Protein AF-A0A0F9QRC7-F1 (afdb_monomer_lite)

Foldseek 3Di:
DPAQEFKKKFKAFAPPGPDQPLVPFDCVLQVVDDPQRQQVVFWPGKAKQPLCCCPVDDPSVCVGMIMIMIGGHPSSLVRSCVRCVPTMDIDDPVVVQVCQQVTRLVPPDQKDFPVVVVVVVVVQCVCVVVVHDDDDDPVLNVLLVDQPHPHPGIHGDQSNGPVSVCVVVVHDYD

Organism: NCBI:txid412755

pLDDT: mean 79.36, std 15.14, range [40.0, 95.0]

Secondary structure (DSSP, 8-state):
-----EEEEEEEESSS-----GGGS-HHHHTT--HHHHHHHHSS--EE-SGGGT-TT---S-TTEEEEEEEE-HHHHHHHHHH-TTTEEEEPHHHHHHHIIIIISTTS-SEEE-HHHHHHHHHHHHHHHTT-SPPP-HHHHHHHH-TTSSSSSEEE-TTSSHHHHHHHTT----

Sequence (174 aa):
LLPMKLKVRWCATSIKWDWPNLGTLPKKVTHGLKLSQFSDRFGLGMMYDPCGMGRVDDECEEHDVCYVGICVPEDYARAAAKKHPGLVTILSAKKWEEWYDTRLARDLLDEDVDLVVLQGIEVRETLYQRGHGEKPDPQRVKDALDPDHPSPGVRKNPRKTWARFSVDAGVELT

Structure (mmCIF, N/CA/C/O backbone):
data_AF-A0A0F9QRC7-F1
#
_entry.id   AF-A0A0F9QRC7-F1
#
loop_
_atom_site.group_PDB
_atom_site.id
_atom_site.type_symbol
_atom_site.label_atom_id
_atom_site.label_alt_id
_atom_site.label_comp_id
_atom_site.label_asym_id
_atom_site.label_entity_id
_atom_site.label_seq_id
_atom_site.pdbx_PDB_ins_code
_atom_site.Cartn_x
_atom_site.Cartn_y
_atom_site.Cartn_z
_atom_site.occupancy
_atom_site.B_iso_or_equiv
_atom_site.auth_seq_id
_atom_site.auth_comp_id
_atom_site.auth_asym_id
_atom_site.auth_atom_id
_atom_site.pdbx_PDB_model_num
ATOM 1 N N . LEU A 1 1 ? -12.138 -13.093 -3.593 1.00 44.53 1 LEU A N 1
ATOM 2 C CA . LEU A 1 1 ? -11.664 -12.363 -2.396 1.00 44.53 1 LEU A CA 1
ATOM 3 C C . LEU A 1 1 ? -12.898 -11.861 -1.658 1.00 44.53 1 LEU A C 1
ATOM 5 O O . LEU A 1 1 ? -13.830 -11.427 -2.322 1.00 44.53 1 LEU A O 1
ATOM 9 N N . LEU A 1 2 ? -12.988 -12.045 -0.338 1.00 40.00 2 LEU A N 1
ATOM 10 C CA . LEU A 1 2 ? -14.119 -11.503 0.427 1.00 40.00 2 LEU A CA 1
ATOM 11 C C . LEU A 1 2 ? -13.996 -9.969 0.445 1.00 40.00 2 LEU A C 1
ATOM 13 O O . LEU A 1 2 ? -12.882 -9.488 0.649 1.00 40.00 2 LEU A O 1
ATOM 17 N N . PRO A 1 3 ? -15.086 -9.207 0.259 1.00 48.97 3 PRO A N 1
ATOM 18 C CA . PRO A 1 3 ? -15.028 -7.751 0.337 1.00 48.97 3 PRO A CA 1
ATOM 19 C C . PRO A 1 3 ? -14.576 -7.335 1.743 1.00 48.97 3 PRO A C 1
ATOM 21 O O . PRO A 1 3 ? -15.184 -7.737 2.742 1.00 48.97 3 PRO A O 1
ATOM 24 N N . MET A 1 4 ? -13.486 -6.571 1.832 1.00 55.25 4 MET A N 1
ATOM 25 C CA . MET A 1 4 ? -12.957 -6.056 3.095 1.00 55.25 4 MET A CA 1
ATOM 26 C C . MET A 1 4 ? -13.732 -4.802 3.489 1.00 55.25 4 MET A C 1
ATOM 28 O O . MET A 1 4 ? -13.663 -3.780 2.823 1.00 55.25 4 MET A O 1
ATOM 32 N N . LYS A 1 5 ? -14.504 -4.886 4.575 1.00 55.50 5 LYS A N 1
ATOM 33 C CA . LYS A 1 5 ? -15.544 -3.885 4.855 1.00 55.50 5 LYS A CA 1
ATOM 34 C C . LYS A 1 5 ? -15.137 -2.748 5.787 1.00 55.50 5 LYS A C 1
ATOM 36 O O . LYS A 1 5 ? -15.812 -1.731 5.764 1.00 55.50 5 LYS A O 1
ATOM 41 N N . LEU A 1 6 ? -14.103 -2.878 6.627 1.00 56.66 6 LEU A N 1
ATOM 42 C CA . LEU A 1 6 ? -13.808 -1.835 7.619 1.00 56.66 6 LEU A CA 1
ATOM 43 C C . LEU A 1 6 ? -12.318 -1.637 7.918 1.00 56.66 6 LEU A C 1
ATOM 45 O O . LEU A 1 6 ? -11.498 -2.548 7.825 1.00 56.66 6 LEU A O 1
ATOM 49 N N . LYS A 1 7 ? -11.978 -0.411 8.323 1.00 65.44 7 LYS A N 1
ATOM 50 C CA . LYS A 1 7 ? -10.603 0.055 8.514 1.00 65.44 7 LYS A CA 1
ATOM 51 C C . LYS A 1 7 ? -10.361 0.419 9.968 1.00 65.44 7 LYS A C 1
ATOM 53 O O . LYS A 1 7 ? -11.111 1.205 10.552 1.00 65.44 7 LYS A O 1
ATOM 58 N N . VAL A 1 8 ? -9.316 -0.138 10.564 1.00 58.03 8 VAL A N 1
ATOM 59 C CA . VAL A 1 8 ? -9.016 0.058 11.980 1.00 58.03 8 VAL A CA 1
ATOM 60 C C . VAL A 1 8 ? -7.605 0.595 12.137 1.00 58.03 8 VAL A C 1
ATOM 62 O O . VAL A 1 8 ? -6.657 0.028 11.603 1.00 58.03 8 VAL A O 1
ATOM 65 N N . ARG A 1 9 ? -7.475 1.684 12.896 1.00 64.38 9 ARG A N 1
ATOM 66 C CA . ARG A 1 9 ? -6.194 2.245 13.327 1.00 64.38 9 ARG A CA 1
ATOM 67 C C . ARG A 1 9 ? -6.037 2.043 14.826 1.00 64.38 9 ARG A C 1
ATOM 69 O O . ARG A 1 9 ? -6.952 2.359 15.590 1.00 64.38 9 ARG A O 1
ATOM 76 N N . TRP A 1 10 ? -4.876 1.569 15.250 1.00 70.50 10 TRP A N 1
ATOM 77 C CA . TRP A 1 10 ? -4.479 1.505 16.651 1.00 70.50 10 TRP A CA 1
ATOM 78 C C . TRP A 1 10 ? -3.369 2.506 16.934 1.00 70.50 10 TRP A C 1
ATOM 80 O O . TRP A 1 10 ? -2.546 2.796 16.065 1.00 70.50 10 TRP A O 1
ATOM 90 N N . CYS A 1 11 ? -3.386 3.045 18.146 1.00 52.12 11 CYS A N 1
ATOM 91 C CA . CYS A 1 11 ? -2.365 3.937 18.674 1.00 52.12 11 CYS A CA 1
ATOM 92 C C . CYS A 1 11 ? -1.662 3.207 19.822 1.00 52.12 11 CYS A C 1
ATOM 94 O O . CYS A 1 11 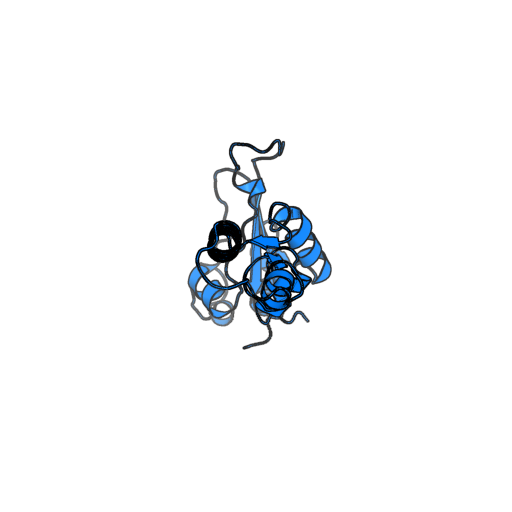? -2.336 2.805 20.769 1.00 52.12 11 CYS A O 1
ATOM 96 N N . ALA A 1 12 ? -0.347 3.013 19.726 1.00 53.88 12 ALA A N 1
ATOM 97 C CA . ALA A 1 12 ? 0.482 2.527 20.821 1.00 53.88 12 ALA A CA 1
ATOM 98 C C . ALA A 1 12 ? 1.402 3.666 21.266 1.00 53.88 12 ALA A C 1
ATOM 100 O O . ALA A 1 12 ? 2.226 4.147 20.490 1.00 53.88 12 ALA A O 1
ATOM 101 N N . THR A 1 13 ? 1.234 4.115 22.507 1.00 41.91 13 THR A N 1
ATOM 102 C CA . THR A 1 13 ? 2.072 5.147 23.119 1.00 41.91 13 THR A CA 1
ATOM 103 C C . THR A 1 13 ? 3.228 4.491 23.881 1.00 41.91 13 THR A C 1
ATOM 105 O O . THR A 1 13 ? 3.005 3.749 24.836 1.00 41.91 13 THR A O 1
ATOM 108 N N . SER A 1 14 ? 4.451 4.846 23.498 1.00 43.78 14 SER A N 1
ATOM 109 C CA . SER A 1 14 ? 5.767 4.531 24.062 1.00 43.78 14 SER A CA 1
ATOM 110 C C . SER A 1 14 ? 6.381 3.165 23.721 1.00 43.78 14 SER A C 1
ATOM 112 O O . SER A 1 14 ? 5.708 2.211 23.340 1.00 43.78 14 SER A O 1
ATOM 114 N N . ILE A 1 15 ? 7.700 3.085 23.944 1.00 43.00 15 ILE A N 1
ATOM 115 C CA . ILE A 1 15 ? 8.607 1.918 23.862 1.00 43.00 15 ILE A CA 1
ATOM 116 C C . ILE A 1 15 ? 8.035 0.650 24.543 1.00 43.00 15 ILE A C 1
ATOM 118 O O . ILE A 1 15 ? 8.448 -0.475 24.243 1.00 43.00 15 ILE A O 1
ATOM 122 N N . LYS A 1 16 ? 7.048 0.802 25.436 1.00 47.41 16 LYS A N 1
ATOM 123 C CA . LYS A 1 16 ? 6.184 -0.285 25.902 1.00 47.41 16 LYS A CA 1
ATOM 124 C C . LYS A 1 16 ? 4.967 -0.389 24.993 1.00 47.41 16 LYS A C 1
ATOM 126 O O . LYS A 1 16 ? 3.977 0.309 25.163 1.00 47.41 16 LYS A O 1
ATOM 131 N N . TRP A 1 17 ? 5.063 -1.296 24.035 1.00 55.97 17 TRP A N 1
ATOM 132 C CA . TRP A 1 17 ? 4.009 -1.627 23.094 1.00 55.97 17 TRP A CA 1
ATOM 133 C C . TRP A 1 17 ? 2.724 -2.120 23.789 1.00 55.97 17 TRP A C 1
ATOM 135 O O . TRP A 1 17 ? 2.510 -3.327 23.929 1.00 55.97 17 TRP A O 1
ATOM 145 N N . ASP A 1 18 ? 1.853 -1.202 24.208 1.00 58.00 18 ASP A N 1
ATOM 146 C CA . ASP A 1 18 ? 0.523 -1.517 24.741 1.00 58.00 18 ASP A CA 1
ATOM 147 C C . ASP A 1 18 ? -0.414 -1.930 23.596 1.00 58.00 18 ASP A C 1
ATOM 149 O O . ASP A 1 18 ? -1.320 -1.216 23.163 1.00 58.00 18 ASP A O 1
ATOM 153 N N . TRP A 1 19 ? -0.165 -3.125 23.061 1.00 69.06 19 TRP A N 1
ATOM 154 C CA . TRP A 1 19 ? -1.021 -3.745 22.063 1.00 69.06 19 TRP A CA 1
ATOM 155 C C . TRP A 1 19 ? -2.365 -4.117 22.695 1.00 69.06 19 TRP A C 1
ATOM 157 O O . TRP A 1 19 ? -2.386 -4.758 23.754 1.00 69.06 19 TRP A O 1
ATOM 167 N N . PRO A 1 20 ? -3.508 -3.812 22.047 1.00 74.69 20 PRO A N 1
ATOM 168 C CA . PRO A 1 20 ? -4.788 -4.295 22.538 1.00 74.69 20 PRO A CA 1
ATOM 169 C C . PRO A 1 20 ? -4.737 -5.825 22.621 1.00 74.69 20 PRO A C 1
ATOM 171 O O . PRO A 1 20 ? -4.424 -6.504 21.643 1.00 74.69 20 PRO A O 1
ATOM 174 N N . ASN A 1 21 ? -5.045 -6.405 23.785 1.00 78.69 21 ASN A N 1
ATOM 175 C CA . ASN A 1 21 ? -5.111 -7.861 23.911 1.00 78.69 21 ASN A CA 1
ATOM 176 C C . ASN A 1 21 ? -6.377 -8.383 23.212 1.00 78.69 21 ASN A C 1
ATOM 178 O O . ASN A 1 21 ? -7.456 -8.485 23.810 1.00 78.69 21 ASN A O 1
ATOM 182 N N . LEU A 1 22 ? -6.252 -8.711 21.927 1.00 77.12 22 LEU A N 1
ATOM 183 C CA . LEU A 1 22 ? -7.363 -9.166 21.082 1.00 77.12 22 LEU A CA 1
ATOM 184 C C . LEU A 1 22 ? -7.766 -10.620 21.353 1.00 77.12 22 LEU A C 1
ATOM 186 O O . LEU A 1 22 ? -8.850 -11.030 20.946 1.00 77.12 22 LEU A O 1
ATOM 190 N N . GLY A 1 23 ? -6.971 -11.376 22.121 1.00 79.06 23 GLY A N 1
ATOM 191 C CA . GLY A 1 23 ? -7.368 -12.695 22.628 1.00 79.06 23 GLY A CA 1
ATOM 192 C C . GLY A 1 23 ? -8.581 -12.640 23.564 1.00 79.06 23 GLY A C 1
ATOM 193 O O . GLY A 1 23 ? -9.219 -13.659 23.813 1.00 79.06 23 GLY A O 1
ATOM 194 N N . THR A 1 24 ? -8.929 -11.445 24.051 1.00 84.06 24 THR A N 1
ATOM 195 C CA . THR A 1 24 ? -10.117 -11.201 24.880 1.00 84.06 24 THR A CA 1
ATOM 196 C C . THR A 1 24 ? -11.392 -10.927 24.075 1.00 84.06 24 THR A C 1
ATOM 198 O O . THR A 1 24 ? -12.464 -10.783 24.667 1.00 84.06 24 THR A O 1
ATOM 201 N N . LEU A 1 25 ? -11.305 -10.838 22.743 1.00 88.12 25 LEU A N 1
ATOM 202 C CA . LEU A 1 25 ? -12.474 -10.684 21.880 1.00 88.12 25 LEU A CA 1
ATOM 203 C C . LEU A 1 25 ? -13.233 -12.015 21.721 1.00 88.12 25 LEU A C 1
ATOM 205 O O . LEU A 1 25 ? -12.637 -13.090 21.820 1.00 88.12 25 LEU A O 1
ATOM 209 N N . PRO A 1 26 ? -14.553 -11.983 21.445 1.00 90.62 26 PRO A N 1
ATOM 210 C CA . PRO A 1 26 ? -15.335 -13.200 21.248 1.00 90.62 26 PRO A CA 1
ATOM 211 C C . PRO A 1 26 ? -14.779 -14.073 20.115 1.00 90.62 26 PRO A C 1
ATOM 213 O O . PRO A 1 26 ? -14.568 -13.588 19.003 1.00 90.62 26 PRO A O 1
ATOM 216 N N . LYS A 1 27 ? -14.648 -15.388 20.351 1.00 89.44 27 LYS A N 1
ATOM 217 C CA . LYS A 1 27 ? -14.138 -16.354 19.352 1.00 89.44 27 LYS A CA 1
ATOM 218 C C . LYS A 1 27 ? -14.900 -16.335 18.026 1.00 89.44 27 LYS A C 1
ATOM 220 O O . LYS A 1 27 ? -14.300 -16.563 16.983 1.00 89.44 27 LYS A O 1
ATOM 225 N N . LYS A 1 28 ? -16.207 -16.044 18.059 1.00 89.62 28 LYS A N 1
ATOM 226 C CA . LYS A 1 28 ? -17.037 -15.874 16.854 1.00 89.62 28 LYS A CA 1
ATOM 227 C C . LYS A 1 28 ? -16.487 -14.779 15.935 1.00 89.62 28 LYS A C 1
ATOM 229 O O . LYS A 1 28 ? -16.542 -14.927 14.726 1.00 89.62 28 LYS A O 1
ATOM 234 N N . VAL A 1 29 ? -15.981 -13.698 16.519 1.00 87.88 29 VAL A N 1
ATOM 235 C CA . VAL A 1 29 ? -15.508 -12.517 15.794 1.00 87.88 29 VAL A CA 1
ATOM 236 C C . VAL A 1 29 ? -14.051 -12.684 15.367 1.00 87.88 29 VAL A C 1
ATOM 238 O O . VAL A 1 29 ? -13.686 -12.295 14.266 1.00 87.88 29 VAL A O 1
ATOM 241 N N . THR A 1 30 ? -13.218 -13.310 16.202 1.00 85.81 30 THR A N 1
ATOM 242 C CA . THR A 1 30 ? -11.812 -13.603 15.866 1.00 85.81 30 THR A CA 1
ATOM 243 C C . THR A 1 30 ? -11.644 -14.854 15.005 1.00 85.81 30 THR A C 1
ATOM 245 O O . THR A 1 30 ? -10.529 -15.183 14.612 1.00 85.81 30 THR A O 1
ATOM 248 N N . HIS A 1 31 ? -12.723 -15.602 14.755 1.00 83.88 31 HIS A N 1
ATOM 249 C CA . HIS A 1 31 ? -12.689 -16.937 14.147 1.00 83.88 31 HIS A CA 1
ATOM 250 C C . HIS A 1 31 ? -11.756 -17.919 14.887 1.00 83.88 31 HIS A C 1
ATOM 252 O O . HIS A 1 31 ? -11.263 -18.880 14.302 1.00 83.88 31 HIS A O 1
ATOM 258 N N . GLY A 1 32 ? -11.486 -17.670 16.175 1.00 84.25 32 GLY A N 1
ATOM 259 C CA . GLY A 1 32 ? -10.517 -18.429 16.970 1.00 84.25 32 GLY A CA 1
ATOM 260 C C . GLY A 1 32 ? -9.049 -18.218 16.573 1.00 84.25 32 GLY A C 1
ATOM 261 O O . GLY A 1 32 ? -8.192 -18.944 17.071 1.00 84.25 32 GLY A O 1
ATOM 262 N N . LEU A 1 33 ? -8.752 -17.252 15.701 1.00 83.75 33 LEU A N 1
ATOM 263 C CA . LEU A 1 33 ? -7.409 -16.971 15.200 1.00 83.75 33 LEU A CA 1
ATOM 264 C C . LEU A 1 33 ? -6.661 -15.989 16.108 1.00 83.75 33 LEU A C 1
ATOM 266 O O . LEU A 1 33 ? -7.262 -15.118 16.744 1.00 83.75 33 LEU A O 1
ATOM 270 N N . LYS A 1 34 ? -5.328 -16.103 16.133 1.00 81.50 34 LYS A N 1
ATOM 271 C CA . LYS A 1 34 ? -4.449 -15.042 16.654 1.00 81.50 34 LYS A CA 1
ATOM 272 C C . LYS A 1 34 ? -4.482 -13.837 15.713 1.00 81.50 34 LYS A C 1
ATOM 274 O O . LYS A 1 34 ? -4.798 -13.993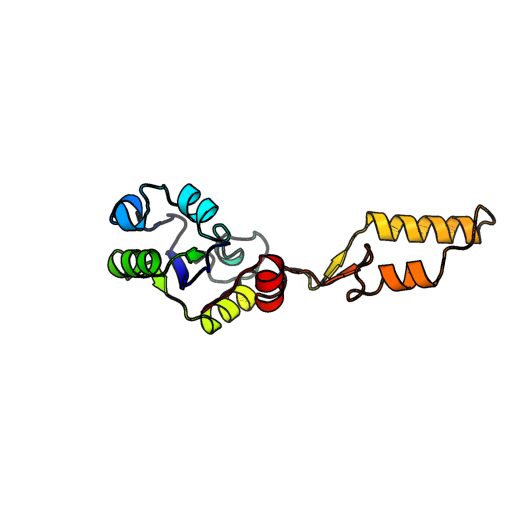 14.539 1.00 81.50 34 LYS A O 1
ATOM 279 N N . LEU A 1 35 ? -4.092 -12.655 16.194 1.00 76.19 35 LEU A N 1
ATOM 280 C CA . LEU A 1 35 ? -4.088 -11.440 15.374 1.00 76.19 35 LEU A CA 1
ATOM 281 C C . LEU A 1 35 ? -3.285 -11.595 14.074 1.00 76.19 35 LEU A C 1
ATOM 283 O O . LEU A 1 35 ? -3.806 -11.246 13.025 1.00 76.19 35 LEU A O 1
ATOM 287 N N . SER A 1 36 ? -2.064 -12.135 14.125 1.00 75.81 36 SER A N 1
ATOM 288 C CA . SER A 1 36 ? -1.256 -12.342 12.914 1.00 75.81 36 SER A CA 1
ATOM 289 C C . SER A 1 36 ? -1.996 -13.211 11.897 1.00 75.81 36 SER A C 1
ATOM 291 O O . SER A 1 36 ? -2.243 -12.784 10.781 1.00 75.81 36 SER A O 1
ATOM 293 N N . GLN A 1 37 ? -2.500 -14.364 12.337 1.00 81.81 37 GLN A N 1
ATOM 294 C CA . GLN A 1 37 ? -3.282 -15.284 11.505 1.00 81.81 37 GLN A CA 1
ATOM 295 C C . GLN A 1 37 ? -4.579 -14.659 10.975 1.00 81.81 37 GLN A C 1
ATOM 297 O O . GLN A 1 37 ? -5.014 -14.960 9.868 1.00 81.81 37 GLN A O 1
ATOM 302 N N . PHE A 1 38 ? -5.232 -13.821 11.780 1.00 80.81 38 PHE A N 1
ATOM 303 C CA . PHE A 1 38 ? -6.435 -13.106 11.379 1.00 80.81 38 PHE A CA 1
ATOM 304 C C . PHE A 1 38 ? -6.110 -12.054 10.316 1.00 80.81 38 PHE A C 1
ATOM 306 O O . PHE A 1 38 ? -6.813 -11.965 9.316 1.00 80.81 38 PHE A O 1
ATOM 313 N N . SER A 1 39 ? -5.031 -11.297 10.521 1.00 76.44 39 SER A N 1
ATOM 314 C CA . SER A 1 39 ? -4.523 -10.290 9.594 1.00 76.44 39 SER A CA 1
ATOM 315 C C . SER A 1 39 ? -4.107 -10.909 8.265 1.00 76.44 39 SER A C 1
ATOM 317 O O . SER A 1 39 ? -4.471 -10.375 7.225 1.00 76.44 39 SER A O 1
ATOM 319 N N . ASP A 1 40 ? -3.412 -12.044 8.294 1.00 77.00 40 ASP A N 1
ATOM 320 C CA . ASP A 1 40 ? -2.996 -12.772 7.093 1.00 77.00 40 ASP A CA 1
ATOM 321 C C . ASP A 1 40 ? -4.202 -13.325 6.325 1.00 77.00 40 ASP A C 1
ATOM 323 O O . ASP A 1 40 ? -4.206 -13.382 5.098 1.00 77.00 40 ASP A O 1
ATOM 327 N N . ARG A 1 41 ? -5.248 -13.750 7.045 1.00 77.81 41 ARG A N 1
ATOM 328 C CA . ARG A 1 41 ? -6.436 -14.357 6.435 1.00 77.81 41 ARG A CA 1
ATOM 329 C C . ARG A 1 41 ? -7.433 -13.338 5.890 1.00 77.81 41 ARG A C 1
ATOM 331 O O . ARG A 1 41 ? -8.083 -13.613 4.883 1.00 77.81 41 ARG A O 1
ATOM 338 N N . PHE A 1 42 ? -7.654 -12.246 6.613 1.00 72.44 42 PHE A N 1
ATOM 339 C CA . PHE A 1 42 ? -8.784 -11.341 6.385 1.00 72.44 42 PHE A CA 1
ATOM 340 C C . PHE A 1 42 ? -8.383 -9.890 6.125 1.00 72.44 42 PHE A C 1
ATOM 342 O O . PHE A 1 42 ? -9.265 -9.088 5.825 1.00 72.44 42 PHE A O 1
ATOM 349 N N . GLY A 1 43 ? -7.107 -9.546 6.288 1.00 65.50 43 GLY A N 1
ATOM 350 C CA . GLY A 1 43 ? -6.601 -8.194 6.104 1.00 65.50 43 GLY A CA 1
ATOM 351 C C . GLY A 1 43 ? -5.508 -8.107 5.048 1.00 65.50 43 GLY A C 1
ATOM 352 O O . GLY A 1 43 ? -5.169 -9.075 4.377 1.00 65.50 43 GLY A O 1
ATOM 353 N N . LEU A 1 44 ? -4.938 -6.911 4.932 1.00 68.31 44 LEU A N 1
ATOM 354 C CA . LEU A 1 44 ? -3.806 -6.594 4.052 1.00 68.31 44 LEU A CA 1
ATOM 355 C C . LEU A 1 44 ? -2.454 -6.766 4.759 1.00 68.31 44 LEU A C 1
ATOM 357 O O . LEU A 1 44 ? -1.471 -6.125 4.393 1.00 68.31 44 LEU A O 1
ATOM 361 N N . GLY A 1 45 ? -2.418 -7.572 5.822 1.00 72.19 45 GLY A N 1
ATOM 362 C CA . GLY A 1 45 ? -1.332 -7.515 6.796 1.00 72.19 45 GLY A CA 1
ATOM 363 C C . GLY A 1 45 ? -1.441 -6.299 7.728 1.00 72.19 45 GLY A C 1
ATOM 364 O O . GLY A 1 45 ? -2.306 -5.430 7.578 1.00 72.19 45 GLY A O 1
ATOM 365 N N . MET A 1 46 ? -0.557 -6.254 8.723 1.00 78.25 46 MET A N 1
ATOM 366 C CA . MET A 1 46 ? -0.409 -5.102 9.612 1.00 78.25 46 MET A CA 1
ATOM 367 C C . MET A 1 46 ? 0.483 -4.054 8.942 1.00 78.25 46 MET A C 1
ATOM 369 O O . MET A 1 46 ? 1.590 -4.367 8.506 1.00 78.25 46 MET A O 1
ATOM 373 N N . MET A 1 47 ? 0.007 -2.811 8.870 1.00 80.44 47 MET A N 1
ATOM 374 C CA . MET A 1 47 ? 0.762 -1.675 8.340 1.00 80.44 47 MET A CA 1
ATOM 375 C C . MET A 1 47 ? 1.235 -0.801 9.495 1.00 80.44 47 MET A C 1
ATOM 377 O O . MET A 1 47 ? 0.425 -0.414 10.335 1.00 80.44 47 MET A O 1
ATOM 381 N N . TYR A 1 48 ? 2.523 -0.479 9.531 1.00 78.94 48 TYR A N 1
ATOM 382 C CA . TYR A 1 48 ? 3.144 0.260 10.629 1.00 78.94 48 TYR A CA 1
ATOM 383 C C . TYR A 1 48 ? 3.569 1.638 10.155 1.00 78.94 48 TYR A C 1
ATOM 385 O O . TYR A 1 48 ? 4.200 1.744 9.110 1.00 78.94 48 TYR A O 1
ATOM 393 N N . ASP A 1 49 ? 3.269 2.667 10.937 1.00 76.31 49 ASP A N 1
ATOM 394 C CA . ASP A 1 49 ? 3.789 4.012 10.716 1.00 76.31 49 ASP A CA 1
ATOM 395 C C . ASP A 1 49 ? 5.314 4.029 10.943 1.00 76.31 49 ASP A C 1
ATOM 397 O O . ASP A 1 49 ? 5.755 3.859 12.086 1.00 76.31 49 ASP A O 1
ATOM 401 N N . PRO A 1 50 ? 6.130 4.214 9.886 1.00 66.62 50 PRO A N 1
ATOM 402 C CA . PRO A 1 50 ? 7.582 4.218 10.012 1.00 66.62 50 PRO A CA 1
ATOM 403 C C . PRO A 1 50 ? 8.090 5.412 10.833 1.00 66.62 50 PRO A C 1
ATOM 405 O O . PRO A 1 50 ? 9.136 5.291 11.466 1.00 66.62 50 PRO A O 1
ATOM 408 N N . CYS A 1 51 ? 7.338 6.520 10.897 1.00 60.56 51 CYS A N 1
ATOM 409 C CA . CYS A 1 51 ? 7.701 7.693 11.699 1.00 60.56 51 CYS A CA 1
ATOM 410 C C . CYS A 1 51 ? 7.666 7.368 13.199 1.00 60.56 51 CYS A C 1
ATOM 412 O O . CYS A 1 51 ? 8.530 7.793 13.962 1.00 60.56 51 CYS A O 1
ATOM 414 N N . GLY A 1 52 ? 6.683 6.564 13.612 1.00 58.25 52 GLY A N 1
ATOM 415 C CA . GLY A 1 52 ? 6.499 6.142 15.000 1.00 58.25 52 GLY A CA 1
ATOM 416 C C . GLY A 1 52 ? 7.412 4.997 15.448 1.00 58.25 52 GLY A C 1
ATOM 417 O O . GLY A 1 52 ? 7.364 4.614 16.611 1.00 58.25 52 GLY A O 1
ATOM 418 N N . MET A 1 53 ? 8.216 4.420 14.545 1.00 55.12 53 MET A N 1
ATOM 419 C CA . MET A 1 53 ? 9.187 3.360 14.867 1.00 55.12 53 MET A CA 1
ATOM 420 C C . MET A 1 53 ? 10.637 3.857 14.916 1.00 55.12 53 MET A C 1
ATOM 422 O O . MET A 1 53 ? 11.549 3.037 14.966 1.00 55.12 53 MET A O 1
ATOM 426 N N . GLY A 1 54 ? 10.850 5.178 14.932 1.00 51.38 54 GLY A N 1
ATOM 427 C CA . GLY A 1 54 ? 12.180 5.762 15.085 1.00 51.38 54 GLY A CA 1
ATOM 428 C C . GLY A 1 54 ? 13.110 5.379 13.939 1.00 51.38 54 GLY A C 1
ATOM 429 O O . GLY A 1 54 ? 14.105 4.683 14.147 1.00 51.38 54 GLY A O 1
ATOM 430 N N . ARG A 1 55 ? 12.815 5.843 12.717 1.00 45.53 55 ARG A N 1
ATOM 431 C CA . ARG A 1 55 ? 13.897 5.986 11.737 1.00 45.53 55 ARG A CA 1
ATOM 432 C C . ARG A 1 55 ? 14.951 6.891 12.369 1.00 45.53 55 ARG A C 1
ATOM 434 O O . ARG A 1 55 ? 14.620 7.970 12.848 1.00 45.53 55 ARG A O 1
ATOM 441 N N . VAL A 1 56 ? 16.185 6.397 12.411 1.00 46.34 56 VAL A N 1
ATOM 442 C CA . VAL A 1 56 ? 17.329 6.991 13.128 1.00 46.34 56 VAL A CA 1
ATOM 443 C C . VAL A 1 56 ? 17.662 8.408 12.629 1.00 46.34 56 VAL A C 1
ATOM 445 O O . VAL A 1 56 ? 18.357 9.145 13.322 1.00 46.34 56 VAL A O 1
ATOM 448 N N . ASP A 1 57 ? 17.100 8.812 11.486 1.00 45.91 57 ASP A N 1
ATOM 449 C CA . ASP A 1 57 ? 17.555 9.973 10.726 1.00 45.91 57 ASP A CA 1
ATOM 450 C C . ASP A 1 57 ? 16.475 11.056 10.508 1.00 45.91 57 ASP A C 1
ATOM 452 O O . ASP A 1 57 ? 16.769 12.065 9.873 1.00 45.91 57 ASP A O 1
ATOM 456 N N . ASP A 1 58 ? 15.247 10.895 11.020 1.00 44.19 58 ASP A N 1
ATOM 457 C CA . ASP A 1 58 ? 14.155 11.841 10.736 1.00 44.19 58 ASP A CA 1
ATOM 458 C C . ASP A 1 58 ? 13.849 12.759 11.930 1.00 44.19 58 ASP A C 1
ATOM 460 O O . ASP A 1 58 ? 13.576 12.287 13.032 1.00 44.19 58 ASP A O 1
ATOM 464 N N . GLU A 1 59 ? 13.808 14.072 11.670 1.00 45.16 59 GLU A N 1
ATOM 465 C CA . GLU A 1 59 ? 13.390 15.186 12.548 1.00 45.16 59 GLU A CA 1
ATOM 466 C C . GLU A 1 59 ? 11.901 15.112 12.979 1.00 45.16 59 GLU A C 1
ATOM 468 O O . GLU A 1 59 ? 11.178 16.107 13.021 1.00 45.16 59 GLU A O 1
ATOM 473 N N . CYS A 1 60 ? 11.381 13.918 13.264 1.00 44.81 60 CYS A N 1
ATOM 474 C CA . CYS A 1 60 ? 10.033 13.732 13.774 1.00 44.81 60 CYS A CA 1
ATOM 475 C C . CYS A 1 60 ? 10.060 13.942 15.296 1.00 44.81 60 CYS A C 1
ATOM 477 O O . CYS A 1 60 ? 10.350 13.017 16.046 1.00 44.81 60 CYS A O 1
ATOM 479 N N . GLU A 1 61 ? 9.725 15.150 15.755 1.00 45.03 61 GLU A N 1
ATOM 480 C CA . GLU A 1 61 ? 9.762 15.575 17.171 1.00 45.03 61 GLU A CA 1
ATOM 481 C C . GLU A 1 61 ? 8.910 14.729 18.156 1.00 45.03 61 GLU A C 1
ATOM 483 O O . GLU A 1 61 ? 8.958 14.956 19.362 1.00 45.03 61 GLU A O 1
ATOM 488 N N . GLU A 1 62 ? 8.179 13.706 17.698 1.00 50.81 62 GLU A N 1
ATOM 489 C CA . GLU A 1 62 ? 7.378 12.805 18.539 1.00 50.81 62 GLU A CA 1
ATOM 490 C C . GLU A 1 62 ? 7.670 11.322 18.231 1.00 50.81 62 GLU A C 1
ATOM 492 O O . GLU A 1 62 ? 6.856 10.606 17.646 1.00 50.81 62 GLU A O 1
ATOM 497 N N . HIS A 1 63 ? 8.832 10.821 18.658 1.00 54.44 63 HIS A N 1
ATOM 498 C CA . HIS A 1 63 ? 9.200 9.396 18.567 1.00 54.44 63 HIS A CA 1
ATOM 499 C C . HIS A 1 63 ? 8.452 8.476 19.560 1.00 54.44 63 HIS A C 1
ATOM 501 O O . HIS A 1 63 ? 8.768 7.291 19.671 1.00 54.44 63 HIS A O 1
ATOM 507 N N . ASP A 1 64 ? 7.446 8.987 20.272 1.00 55.91 64 ASP A N 1
ATOM 508 C CA . ASP A 1 64 ? 6.788 8.268 21.365 1.00 55.91 64 ASP A CA 1
ATOM 509 C C . ASP A 1 64 ? 5.507 7.535 20.957 1.00 55.91 64 ASP A C 1
ATOM 511 O O . ASP A 1 64 ? 4.902 6.876 21.800 1.00 55.91 64 ASP A O 1
ATOM 515 N N . VAL A 1 65 ? 5.047 7.617 19.704 1.00 62.81 65 VAL A N 1
ATOM 516 C CA . VAL A 1 65 ? 3.765 7.004 19.313 1.00 62.81 65 VAL A CA 1
ATOM 517 C C . VAL A 1 65 ? 3.862 6.237 17.998 1.00 62.81 65 VAL A C 1
ATOM 519 O O . VAL A 1 65 ? 4.018 6.822 16.928 1.00 62.81 65 VAL A O 1
ATOM 522 N N . CYS A 1 66 ? 3.665 4.918 18.068 1.00 69.00 66 CYS A N 1
ATOM 523 C CA . CYS A 1 66 ? 3.538 4.059 16.896 1.00 69.00 66 CYS A CA 1
ATOM 524 C C . CYS A 1 66 ? 2.061 3.881 16.524 1.00 69.00 66 CYS A C 1
ATOM 526 O O . CYS A 1 66 ? 1.215 3.555 17.363 1.00 69.00 66 CYS A O 1
ATOM 528 N N . TYR A 1 67 ? 1.750 4.064 15.241 1.00 74.81 67 TYR A N 1
ATOM 529 C CA . TYR A 1 67 ? 0.421 3.808 14.699 1.00 74.81 67 TYR A CA 1
ATOM 530 C C . TYR A 1 67 ? 0.430 2.552 13.850 1.00 74.81 67 TYR A C 1
ATOM 532 O O . TYR A 1 67 ? 1.309 2.354 13.012 1.00 74.81 67 TYR A O 1
ATOM 540 N N . VAL A 1 68 ? -0.591 1.724 14.040 1.00 78.56 68 VAL A N 1
ATOM 541 C CA . VAL A 1 68 ? -0.764 0.493 13.272 1.00 78.56 68 VAL A CA 1
ATOM 542 C C . VAL A 1 68 ? -2.121 0.518 12.606 1.00 78.56 68 VAL A C 1
ATOM 544 O O . VAL A 1 68 ? -3.144 0.729 13.255 1.00 78.56 68 VAL A O 1
ATOM 547 N N . GLY A 1 69 ? -2.128 0.304 11.302 1.00 80.94 69 GLY A N 1
ATOM 548 C CA . GLY A 1 69 ? -3.330 0.178 10.506 1.00 80.94 69 GLY A CA 1
ATOM 549 C C . GLY A 1 69 ? -3.591 -1.274 10.122 1.00 80.94 69 GLY A C 1
ATOM 550 O O . GLY A 1 69 ? -2.677 -1.992 9.719 1.00 80.94 69 GLY A O 1
ATOM 551 N N . ILE A 1 70 ? -4.856 -1.691 10.177 1.00 81.56 70 ILE A N 1
ATOM 552 C CA . ILE A 1 70 ? -5.315 -2.962 9.619 1.00 81.56 70 ILE A CA 1
ATOM 553 C C . ILE A 1 70 ? -6.709 -2.813 8.989 1.00 81.56 70 ILE A C 1
ATOM 555 O O . ILE A 1 70 ? -7.613 -2.198 9.560 1.00 81.56 70 ILE A O 1
ATOM 559 N N . CYS A 1 71 ? -6.899 -3.398 7.807 1.00 78.94 71 CYS A N 1
ATOM 560 C CA . CYS A 1 71 ? -8.223 -3.586 7.207 1.00 78.94 71 CYS A CA 1
ATOM 561 C C . CYS A 1 71 ? -8.787 -4.935 7.668 1.00 78.94 71 CYS A C 1
ATOM 563 O O . CYS A 1 71 ? -8.116 -5.953 7.539 1.00 78.94 71 CYS A O 1
ATOM 565 N N . VAL A 1 72 ? -9.986 -4.947 8.249 1.00 80.38 72 VAL A N 1
ATOM 566 C CA . VAL A 1 72 ? -10.608 -6.134 8.858 1.00 80.38 72 VAL A CA 1
ATOM 567 C C . VAL A 1 72 ? -12.127 -6.128 8.653 1.00 80.38 72 VAL A C 1
ATOM 569 O O . VAL A 1 72 ? -12.717 -5.087 8.358 1.00 80.38 72 VAL A O 1
ATOM 572 N N . PRO A 1 73 ? -12.813 -7.266 8.848 1.00 81.69 73 PRO A N 1
ATOM 573 C CA . PRO A 1 73 ? -14.269 -7.296 8.897 1.00 81.69 73 PRO A CA 1
ATOM 574 C C . PRO A 1 73 ? -14.854 -6.343 9.951 1.00 81.69 73 PRO A C 1
ATOM 576 O O . PRO A 1 73 ? -14.301 -6.157 11.038 1.00 81.69 73 PRO A O 1
ATOM 579 N N . GLU A 1 74 ? -16.024 -5.786 9.649 1.00 82.81 74 GLU A N 1
ATOM 580 C CA . GLU A 1 74 ? -16.701 -4.784 10.477 1.00 82.81 74 GLU A CA 1
ATOM 581 C C . GLU A 1 74 ? -16.988 -5.252 11.908 1.00 82.81 74 GLU A C 1
ATOM 583 O O . GLU A 1 74 ? -16.703 -4.532 12.867 1.00 82.81 74 GLU A O 1
ATOM 588 N N . ASP A 1 75 ? -17.490 -6.477 12.070 1.00 85.38 75 ASP A N 1
ATOM 589 C CA . ASP A 1 75 ? -17.789 -7.045 13.388 1.00 85.38 75 ASP A CA 1
ATOM 590 C C . ASP A 1 75 ? -16.535 -7.125 14.271 1.00 85.38 75 ASP A C 1
ATOM 592 O O . ASP A 1 75 ? -16.603 -6.885 15.480 1.00 85.38 75 ASP A O 1
ATOM 596 N N . TYR A 1 76 ? -15.374 -7.399 13.663 1.00 86.00 76 TYR A N 1
ATOM 597 C CA . TYR A 1 76 ? -14.083 -7.406 14.348 1.00 86.00 76 TYR A CA 1
A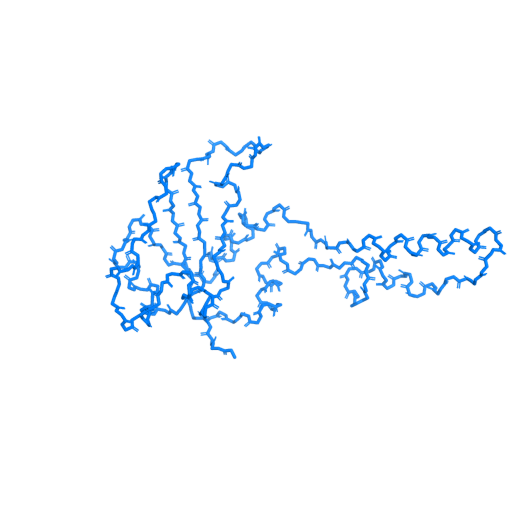TOM 598 C C . TYR A 1 76 ? -13.683 -6.011 14.799 1.00 86.00 76 TYR A C 1
ATOM 600 O O . TYR A 1 76 ? -13.378 -5.807 15.975 1.00 86.00 76 TYR A O 1
ATOM 608 N N . ALA A 1 77 ? -13.743 -5.043 13.888 1.00 84.69 77 ALA A N 1
ATOM 609 C CA . ALA A 1 77 ? -13.439 -3.652 14.182 1.00 84.69 77 ALA A CA 1
ATOM 610 C C . ALA A 1 77 ? -14.304 -3.097 15.324 1.00 84.69 77 ALA A C 1
ATOM 612 O O . ALA A 1 77 ? -13.781 -2.512 16.274 1.00 84.69 77 ALA A O 1
ATOM 613 N N . ARG A 1 78 ? -15.622 -3.332 15.273 1.00 87.81 78 ARG A N 1
ATOM 614 C CA . ARG A 1 78 ? -16.573 -2.883 16.301 1.00 87.81 78 ARG A CA 1
ATOM 615 C C . ARG A 1 78 ? -16.313 -3.550 17.649 1.00 87.81 78 ARG A C 1
ATOM 617 O O . ARG A 1 78 ? -16.324 -2.867 18.673 1.00 87.81 78 ARG A O 1
ATOM 624 N N . ALA A 1 79 ? -16.048 -4.858 17.668 1.00 89.19 79 ALA A N 1
ATOM 625 C CA . ALA A 1 79 ? -15.720 -5.571 18.901 1.00 89.19 79 ALA A CA 1
ATOM 626 C C . ALA A 1 79 ? -14.404 -5.070 19.520 1.00 89.19 79 ALA A C 1
ATOM 628 O O . ALA A 1 79 ? -14.345 -4.850 20.731 1.00 89.19 79 ALA A O 1
ATOM 629 N N . ALA A 1 80 ? -13.379 -4.839 18.694 1.00 86.44 80 ALA A N 1
ATOM 630 C CA . ALA A 1 80 ? -12.090 -4.307 19.123 1.00 86.44 80 ALA A CA 1
ATOM 631 C C . ALA A 1 80 ? -12.219 -2.888 19.698 1.00 86.44 80 ALA A C 1
ATOM 633 O O . ALA A 1 80 ? -11.772 -2.652 20.818 1.00 86.44 80 ALA A O 1
ATOM 634 N N . ALA A 1 81 ? -12.898 -1.978 18.990 1.00 87.25 81 ALA A N 1
ATOM 635 C CA . ALA A 1 81 ? -13.124 -0.603 19.439 1.00 87.25 81 ALA A CA 1
ATOM 636 C C . ALA A 1 81 ? -13.940 -0.538 20.736 1.00 87.25 81 ALA A C 1
ATOM 638 O O . ALA A 1 81 ? -13.618 0.227 21.638 1.00 87.25 81 ALA A O 1
ATOM 639 N N . LYS A 1 82 ? -14.964 -1.390 20.878 1.00 90.44 82 LYS A N 1
ATOM 640 C CA . LYS A 1 82 ? -15.754 -1.469 22.113 1.00 90.44 82 LYS A CA 1
ATOM 641 C C . LYS A 1 82 ? -14.923 -1.956 23.302 1.00 90.44 82 LYS A C 1
ATOM 643 O O . LYS A 1 82 ? -15.131 -1.494 24.420 1.00 90.44 82 LYS A O 1
ATOM 648 N N . LYS A 1 83 ? -14.032 -2.928 23.083 1.00 89.12 83 LYS A N 1
ATOM 649 C CA . LYS A 1 83 ? -13.213 -3.524 24.146 1.00 89.12 83 LYS A CA 1
ATOM 650 C C . LYS A 1 83 ? -12.049 -2.622 24.556 1.00 89.12 83 LYS A C 1
ATOM 652 O O . LYS A 1 83 ? -11.702 -2.605 25.732 1.00 89.12 83 LYS A O 1
ATOM 657 N N . HIS A 1 84 ? -11.484 -1.889 23.599 1.00 85.50 84 HIS A N 1
ATOM 658 C CA . HIS A 1 84 ? -10.274 -1.085 23.765 1.00 85.50 84 HIS A CA 1
ATOM 659 C C . HIS A 1 84 ? -10.471 0.353 23.241 1.00 85.50 84 HIS A C 1
ATOM 661 O O . HIS A 1 84 ? -9.750 0.773 22.336 1.00 85.50 84 HIS A O 1
ATOM 667 N N . PRO A 1 85 ? -11.430 1.134 23.779 1.00 83.06 85 PRO A N 1
ATOM 668 C CA . PRO A 1 85 ? -11.839 2.421 23.200 1.00 83.06 85 PRO A CA 1
ATOM 669 C C . PRO A 1 85 ? -10.755 3.512 23.209 1.00 83.06 85 PRO A C 1
ATOM 671 O O . PRO A 1 85 ? -10.839 4.445 22.419 1.00 83.06 85 PRO A O 1
ATOM 674 N N . GLY A 1 86 ? -9.734 3.402 24.068 1.00 79.12 86 GLY A N 1
ATOM 675 C CA . GLY A 1 86 ? -8.586 4.322 24.095 1.00 79.12 86 GLY A CA 1
ATOM 676 C C . GLY A 1 86 ? -7.429 3.932 23.167 1.00 79.12 86 GLY A C 1
ATOM 677 O O . GLY A 1 86 ? -6.560 4.755 22.909 1.00 79.12 86 GLY A O 1
ATOM 678 N N . LEU A 1 87 ? -7.418 2.694 22.657 1.00 78.12 87 LEU A N 1
ATOM 679 C CA . LEU A 1 87 ? -6.328 2.158 21.828 1.00 78.12 87 LEU A CA 1
ATOM 680 C C . LEU A 1 87 ? -6.767 1.901 20.386 1.00 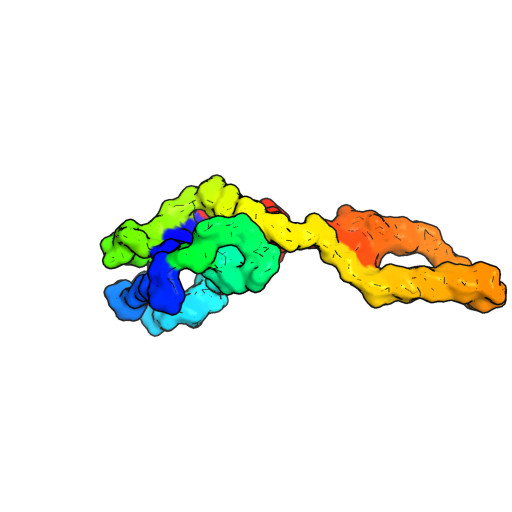78.12 87 LEU A C 1
ATOM 682 O O . LEU A 1 87 ? -5.945 1.933 19.474 1.00 78.12 87 LEU A O 1
ATOM 686 N N . VAL A 1 88 ? -8.057 1.638 20.167 1.00 83.31 88 VAL A N 1
ATOM 687 C CA . VAL A 1 88 ? -8.613 1.220 18.880 1.00 83.31 88 VAL A CA 1
ATOM 688 C C . VAL A 1 88 ? -9.603 2.259 18.374 1.00 83.31 88 VAL A C 1
ATOM 690 O O . VAL A 1 88 ? -10.647 2.490 18.976 1.00 83.31 88 VAL A O 1
ATOM 693 N N . THR A 1 89 ? -9.305 2.840 17.214 1.00 85.62 89 THR A N 1
ATOM 694 C CA . THR A 1 89 ? -10.195 3.762 16.504 1.00 85.62 89 THR A CA 1
ATOM 695 C C . THR A 1 89 ? -10.582 3.171 15.153 1.00 85.62 89 THR A C 1
ATOM 697 O O . THR A 1 89 ? -9.735 2.712 14.387 1.00 85.62 89 THR A O 1
ATOM 700 N N . ILE A 1 90 ? -11.874 3.201 14.836 1.00 87.50 90 ILE A N 1
ATOM 701 C CA . ILE A 1 90 ? -12.368 2.866 13.498 1.00 87.50 90 ILE A CA 1
ATOM 702 C C . ILE A 1 90 ? -12.263 4.118 12.631 1.00 87.50 90 ILE A C 1
ATOM 704 O O . ILE A 1 90 ? -12.774 5.176 13.004 1.00 87.50 90 ILE A O 1
ATOM 708 N N . LEU A 1 91 ? -11.609 4.005 11.478 1.00 85.56 91 LEU A N 1
ATOM 709 C CA . LEU A 1 91 ? -11.490 5.105 10.527 1.00 85.56 91 LEU A CA 1
ATOM 710 C C . LEU A 1 91 ? -12.533 4.973 9.419 1.00 85.56 91 LEU A C 1
ATOM 712 O O . LEU A 1 91 ? -12.856 3.872 8.977 1.00 85.56 91 LEU A O 1
ATOM 716 N N . SER A 1 92 ? -13.026 6.115 8.938 1.00 84.75 92 SER A N 1
ATOM 717 C CA . SER A 1 92 ? -13.753 6.157 7.670 1.00 84.75 92 SER A CA 1
ATOM 718 C C . SER A 1 92 ? -12.808 5.864 6.502 1.00 84.75 92 SER A C 1
ATOM 720 O O . SER A 1 92 ? -11.583 5.959 6.640 1.00 84.75 92 SER A O 1
ATOM 722 N N . ALA A 1 93 ? -13.373 5.561 5.328 1.00 83.31 93 ALA A N 1
ATOM 723 C CA . ALA A 1 93 ? -12.585 5.317 4.125 1.00 83.31 93 ALA A CA 1
ATOM 724 C C . ALA A 1 93 ? -11.600 6.463 3.839 1.00 83.31 93 ALA A C 1
ATOM 726 O O . ALA A 1 93 ? -10.403 6.202 3.717 1.00 83.31 93 ALA A O 1
ATOM 727 N N . LYS A 1 94 ? -12.098 7.704 3.868 1.00 87.50 94 LYS A N 1
ATOM 728 C CA . LYS A 1 94 ? -11.315 8.925 3.653 1.00 87.50 94 LYS A CA 1
ATOM 729 C C . LYS A 1 94 ? -10.199 9.116 4.687 1.00 87.50 94 LYS A C 1
ATOM 731 O O . LYS A 1 94 ? -9.056 9.319 4.313 1.00 87.50 94 LYS A O 1
ATOM 736 N N . LYS A 1 95 ? -10.497 8.979 5.987 1.00 86.94 95 LYS A N 1
ATOM 737 C CA . LYS A 1 95 ? -9.488 9.170 7.051 1.00 86.94 95 LYS A CA 1
ATOM 738 C C . LYS A 1 95 ? -8.354 8.152 6.990 1.00 86.94 95 LYS A C 1
ATOM 740 O O . LYS A 1 95 ? -7.245 8.428 7.432 1.00 86.94 95 LYS A O 1
ATOM 745 N N . TRP A 1 96 ? -8.640 6.949 6.507 1.00 86.44 96 TRP A N 1
ATOM 746 C CA . TRP A 1 96 ? -7.600 5.953 6.302 1.00 86.44 96 TRP A CA 1
ATOM 747 C C . TRP A 1 96 ? -6.722 6.258 5.100 1.00 86.44 96 TRP A C 1
ATOM 749 O O . TRP A 1 96 ? -5.521 6.063 5.192 1.00 86.44 96 TRP A O 1
ATOM 759 N N . GLU A 1 97 ? -7.316 6.689 3.989 1.00 88.75 97 GLU A N 1
ATOM 760 C CA . GLU A 1 97 ? -6.559 7.124 2.813 1.00 88.75 97 GLU A CA 1
ATOM 761 C C . GLU A 1 97 ? -5.626 8.278 3.187 1.00 88.75 97 GLU A C 1
ATOM 763 O O . GLU A 1 97 ? -4.421 8.165 3.001 1.00 88.75 97 GLU A O 1
ATOM 768 N N . GLU A 1 98 ? -6.153 9.293 3.879 1.00 89.19 98 GLU A N 1
ATOM 769 C CA . GLU A 1 98 ? -5.353 10.385 4.439 1.00 89.19 98 GLU A CA 1
ATOM 770 C C . GLU A 1 98 ? -4.216 9.857 5.330 1.00 89.19 98 GLU A C 1
ATOM 772 O O . GLU A 1 98 ? -3.070 10.269 5.173 1.00 89.19 98 GLU A O 1
ATOM 777 N N . TRP A 1 99 ? -4.490 8.923 6.250 1.00 86.44 99 TRP A N 1
ATOM 778 C CA . TRP A 1 99 ? -3.455 8.345 7.117 1.00 86.44 99 TRP A CA 1
ATOM 779 C C . TRP A 1 99 ? -2.394 7.553 6.337 1.00 86.44 99 TRP A C 1
ATOM 781 O O . TRP A 1 99 ? -1.205 7.685 6.624 1.00 86.44 99 TRP A O 1
ATOM 791 N N . TYR A 1 100 ? -2.806 6.745 5.360 1.00 87.62 100 TYR A N 1
ATOM 792 C CA . TYR A 1 100 ? -1.900 5.958 4.529 1.00 87.62 100 TYR A CA 1
ATOM 793 C C . TYR A 1 100 ? -0.962 6.884 3.751 1.00 87.62 100 TYR A C 1
ATOM 795 O O . TYR A 1 100 ? 0.254 6.744 3.855 1.00 87.62 100 TYR A O 1
ATOM 803 N N . ASP A 1 101 ? -1.514 7.871 3.047 1.00 90.12 101 ASP A N 1
ATOM 804 C CA . ASP A 1 101 ? -0.752 8.753 2.161 1.00 90.12 101 ASP A CA 1
ATOM 805 C C . ASP A 1 101 ? 0.171 9.700 2.940 1.00 90.12 101 ASP A C 1
ATOM 807 O O . ASP A 1 101 ? 1.295 9.964 2.517 1.00 90.12 101 ASP A O 1
ATOM 811 N N . THR A 1 102 ? -0.269 10.185 4.107 1.00 85.81 102 THR A N 1
ATOM 812 C CA . THR A 1 102 ? 0.496 11.168 4.898 1.00 85.81 102 THR A CA 1
ATOM 813 C C . THR A 1 102 ? 1.476 10.559 5.893 1.00 85.81 102 THR A C 1
ATOM 815 O O . THR A 1 102 ? 2.382 11.263 6.338 1.00 85.81 102 THR A O 1
ATOM 818 N N . ARG A 1 103 ? 1.322 9.279 6.266 1.00 82.31 103 ARG A N 1
ATOM 819 C CA . ARG A 1 103 ? 2.204 8.625 7.250 1.00 82.31 103 ARG A CA 1
ATOM 820 C C . ARG A 1 103 ? 2.925 7.409 6.697 1.00 82.31 103 ARG A C 1
ATOM 822 O O . ARG A 1 103 ? 4.144 7.337 6.779 1.00 82.31 103 ARG A O 1
ATOM 829 N N . LEU A 1 104 ? 2.188 6.456 6.128 1.00 84.00 104 LEU A N 1
ATOM 830 C CA . LEU A 1 104 ? 2.768 5.182 5.700 1.00 84.00 104 LEU A CA 1
ATOM 831 C C . LEU A 1 104 ? 3.560 5.321 4.395 1.00 84.00 104 LEU A C 1
ATOM 833 O O . LEU A 1 104 ? 4.683 4.833 4.295 1.00 84.00 104 LEU A O 1
ATOM 837 N N . ALA A 1 105 ? 2.962 5.967 3.396 1.00 88.31 105 ALA A N 1
ATOM 838 C CA . ALA A 1 105 ? 3.509 6.071 2.048 1.00 88.31 105 ALA A CA 1
ATOM 839 C C . ALA A 1 105 ? 4.240 7.395 1.777 1.00 88.31 105 ALA A C 1
ATOM 841 O O . ALA A 1 105 ? 4.760 7.607 0.676 1.00 88.31 105 ALA A O 1
ATOM 842 N N . ARG A 1 106 ? 4.314 8.268 2.791 1.00 85.94 106 ARG A N 1
ATOM 843 C CA . ARG A 1 106 ? 4.919 9.603 2.709 1.00 85.94 106 ARG A CA 1
ATOM 844 C C . ARG A 1 106 ? 6.299 9.558 2.055 1.00 85.94 106 ARG A C 1
ATOM 846 O O . ARG A 1 106 ? 6.519 10.235 1.055 1.00 85.94 106 ARG A O 1
ATOM 853 N N . ASP A 1 107 ? 7.155 8.669 2.554 1.00 84.88 107 ASP A N 1
ATOM 854 C CA . ASP A 1 107 ? 8.566 8.584 2.160 1.00 84.88 107 ASP A CA 1
ATOM 855 C C . ASP A 1 107 ? 8.825 7.514 1.089 1.00 84.88 107 ASP A C 1
ATOM 857 O O . ASP A 1 107 ? 9.973 7.206 0.771 1.00 84.88 107 ASP A O 1
ATOM 861 N N . LEU A 1 108 ? 7.771 6.900 0.542 1.00 88.94 108 LEU A N 1
ATOM 862 C CA . LEU A 1 108 ? 7.918 6.028 -0.619 1.00 88.94 108 LEU A CA 1
ATOM 863 C C . LEU A 1 108 ? 8.200 6.879 -1.857 1.00 88.94 108 LEU A C 1
ATOM 865 O O . LEU A 1 108 ? 7.673 7.982 -1.997 1.00 88.94 108 LEU A O 1
ATOM 869 N N . LEU A 1 109 ? 9.011 6.358 -2.770 1.00 91.50 109 LEU A N 1
ATOM 870 C CA . LEU A 1 109 ? 9.240 6.999 -4.061 1.00 91.50 109 LEU A CA 1
ATOM 871 C C . LEU A 1 109 ? 7.965 6.935 -4.908 1.00 91.50 109 LEU A C 1
ATOM 873 O O . LEU A 1 109 ? 7.215 5.961 -4.827 1.00 91.50 109 LEU A O 1
ATOM 877 N N . ASP A 1 110 ? 7.726 7.957 -5.730 1.00 91.88 110 ASP A N 1
ATOM 878 C CA . ASP A 1 110 ? 6.599 7.967 -6.674 1.00 91.88 110 ASP A CA 1
ATOM 879 C C . ASP A 1 110 ? 6.713 6.880 -7.749 1.00 91.88 110 ASP A C 1
ATOM 881 O O . ASP A 1 110 ? 5.700 6.447 -8.314 1.00 91.88 110 ASP A O 1
ATOM 885 N N . GLU A 1 111 ? 7.941 6.420 -7.986 1.00 94.25 111 GLU A N 1
ATOM 886 C CA . GLU A 1 111 ? 8.322 5.481 -9.028 1.00 94.25 111 GLU A CA 1
ATOM 887 C C . GLU A 1 111 ? 9.205 4.365 -8.459 1.00 94.25 111 GLU A C 1
ATOM 889 O O . GLU A 1 111 ? 10.082 4.602 -7.626 1.00 94.25 111 GLU A O 1
ATOM 894 N N . ASP A 1 112 ? 8.973 3.147 -8.937 1.00 91.56 112 ASP A N 1
ATOM 895 C CA . ASP A 1 112 ? 9.857 2.004 -8.765 1.00 91.56 112 ASP A CA 1
ATOM 896 C C . ASP A 1 112 ? 10.765 1.904 -9.996 1.00 91.56 112 ASP A C 1
ATOM 898 O O . ASP A 1 112 ? 10.289 1.843 -11.134 1.00 91.56 112 ASP A O 1
ATOM 902 N N . VAL A 1 113 ? 12.077 1.871 -9.764 1.00 93.00 113 VAL A N 1
ATOM 903 C CA . VAL A 1 113 ? 13.097 1.896 -10.818 1.00 93.00 113 VAL A CA 1
ATOM 904 C C . VAL A 1 113 ? 13.802 0.541 -10.905 1.00 93.00 113 VAL A C 1
ATOM 906 O O . VAL A 1 113 ? 14.545 0.154 -10.002 1.00 93.00 113 VAL A O 1
ATOM 909 N N . ASP A 1 114 ? 13.607 -0.174 -12.012 1.00 94.00 114 ASP A N 1
ATOM 910 C CA . ASP A 1 114 ? 14.332 -1.404 -12.339 1.00 94.00 114 ASP A CA 1
ATOM 911 C C . ASP A 1 114 ? 15.711 -1.068 -12.920 1.00 94.00 114 ASP A C 1
ATOM 913 O O . ASP A 1 114 ? 15.921 -0.965 -14.133 1.00 94.00 114 ASP A O 1
ATOM 917 N N . LEU A 1 115 ? 16.674 -0.886 -12.015 1.00 93.62 115 LEU A N 1
ATOM 918 C CA . LEU A 1 115 ? 18.047 -0.541 -12.373 1.00 93.62 115 LEU A CA 1
ATOM 919 C C . LEU A 1 115 ? 18.709 -1.581 -13.283 1.00 93.62 115 LEU A C 1
ATOM 921 O O . LEU A 1 115 ? 19.538 -1.204 -14.105 1.00 93.62 115 LEU A O 1
ATOM 925 N N . VAL A 1 116 ? 18.347 -2.865 -13.183 1.00 94.81 116 VAL A N 1
ATOM 926 C CA . VAL A 1 116 ? 18.941 -3.918 -14.022 1.00 94.81 116 VAL A CA 1
ATOM 927 C C . VAL A 1 116 ? 18.530 -3.721 -15.477 1.00 94.81 116 VAL A C 1
ATOM 929 O O . VAL A 1 116 ? 19.364 -3.811 -16.381 1.00 94.81 116 VAL A O 1
ATOM 932 N N . VAL A 1 117 ? 17.255 -3.409 -15.713 1.00 92.44 117 VAL A N 1
ATOM 933 C CA . VAL A 1 117 ? 16.744 -3.134 -17.060 1.00 92.44 117 VAL A CA 1
ATOM 934 C C . VAL A 1 117 ? 17.356 -1.860 -17.631 1.00 92.44 117 VAL A C 1
ATOM 936 O O . VAL A 1 117 ? 17.817 -1.874 -18.775 1.00 92.44 117 VAL A O 1
ATOM 939 N N . LEU A 1 118 ? 17.427 -0.787 -16.839 1.00 92.69 118 LEU A N 1
ATOM 940 C CA . LEU A 1 118 ? 17.998 0.486 -17.288 1.00 92.69 118 LEU A CA 1
ATOM 941 C C . LEU A 1 118 ? 19.501 0.379 -17.588 1.00 92.69 118 LEU A C 1
ATOM 943 O O . LEU A 1 118 ? 19.947 0.843 -18.636 1.00 92.69 118 LEU A O 1
ATOM 947 N N . GLN A 1 119 ? 20.269 -0.319 -16.748 1.00 94.19 119 GLN A N 1
ATOM 948 C CA . GLN A 1 119 ? 21.685 -0.605 -17.011 1.00 94.19 119 GLN A CA 1
ATOM 949 C C . GLN A 1 119 ? 21.867 -1.473 -18.263 1.00 94.19 119 GLN A C 1
ATOM 951 O O . GLN A 1 119 ? 22.774 -1.241 -19.060 1.00 94.19 119 GLN A O 1
ATOM 956 N N . GLY A 1 120 ? 20.995 -2.462 -18.481 1.00 92.12 120 GLY A N 1
ATOM 957 C CA . GLY A 1 120 ? 21.019 -3.278 -19.695 1.00 92.12 120 GLY A 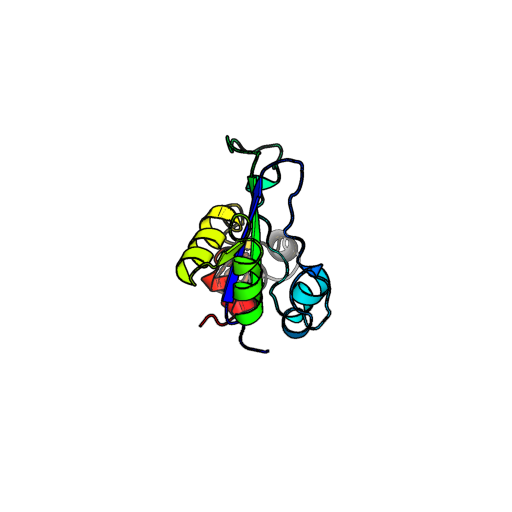CA 1
ATOM 958 C C . GLY A 1 120 ? 20.790 -2.459 -20.970 1.00 92.12 120 GLY A C 1
ATOM 959 O O . GLY A 1 120 ? 21.435 -2.714 -21.991 1.00 92.12 120 GLY A O 1
ATOM 960 N N . ILE A 1 121 ? 19.902 -1.462 -20.914 1.00 91.25 121 ILE A N 1
ATOM 961 C CA . ILE A 1 121 ? 19.668 -0.510 -22.009 1.00 91.25 121 ILE A CA 1
ATOM 962 C C . ILE A 1 121 ? 20.921 0.337 -22.259 1.00 91.25 121 ILE A C 1
ATOM 964 O O . ILE A 1 121 ? 21.405 0.374 -23.392 1.00 91.25 121 ILE A O 1
ATOM 968 N N . GLU A 1 122 ? 21.491 0.928 -21.207 1.00 93.06 122 GLU A N 1
ATOM 969 C CA . GLU A 1 122 ? 22.700 1.757 -21.284 1.00 93.06 122 GLU A CA 1
ATOM 970 C C . GLU A 1 122 ? 23.892 0.986 -21.882 1.00 93.06 122 GLU A C 1
ATOM 972 O O . GLU A 1 122 ? 24.597 1.481 -22.768 1.00 93.06 122 GLU A O 1
ATOM 977 N N . VAL A 1 123 ? 24.093 -0.270 -21.466 1.00 93.94 123 VAL A N 1
ATOM 978 C CA . VAL A 1 123 ? 25.159 -1.132 -21.999 1.00 93.94 123 VAL A CA 1
ATOM 979 C C . VAL A 1 123 ? 24.960 -1.407 -23.490 1.00 93.94 123 VAL A C 1
ATOM 981 O O . VAL A 1 123 ? 25.927 -1.350 -24.252 1.00 93.94 123 VAL A O 1
ATOM 984 N N . ARG A 1 124 ? 23.729 -1.680 -23.944 1.00 90.62 124 ARG A N 1
ATOM 985 C CA . ARG A 1 124 ? 23.449 -1.918 -25.372 1.00 90.62 124 ARG A CA 1
ATOM 986 C C . ARG A 1 124 ? 23.679 -0.669 -26.218 1.00 90.62 124 ARG A C 1
ATOM 988 O O . ARG A 1 124 ? 24.269 -0.779 -27.291 1.00 90.62 124 ARG A O 1
ATOM 995 N N . GLU A 1 125 ? 23.258 0.499 -25.740 1.00 91.50 125 GLU A N 1
ATOM 996 C CA . GLU A 1 125 ? 23.545 1.779 -26.398 1.00 91.50 125 GLU A CA 1
ATOM 997 C C . GLU A 1 125 ? 25.051 2.027 -26.504 1.00 91.50 125 GLU A C 1
ATOM 999 O O . GLU A 1 125 ? 25.557 2.334 -27.586 1.00 91.50 125 GLU A O 1
ATOM 1004 N N . THR A 1 126 ? 25.779 1.804 -25.410 1.00 93.81 126 THR A N 1
ATOM 1005 C CA . THR A 1 126 ? 27.237 1.959 -25.361 1.00 93.81 126 THR A CA 1
ATOM 1006 C C . THR A 1 126 ? 27.945 1.025 -26.341 1.00 93.81 126 THR A C 1
ATOM 1008 O O . THR A 1 126 ? 28.863 1.447 -27.045 1.00 93.81 126 THR A O 1
ATOM 1011 N N . LEU A 1 127 ? 27.538 -0.247 -26.410 1.00 93.25 127 LEU A N 1
ATOM 1012 C CA . LEU A 1 127 ? 28.120 -1.212 -27.343 1.00 93.25 127 LEU A CA 1
ATOM 1013 C C . LEU A 1 127 ? 27.882 -0.790 -28.797 1.00 93.25 127 LEU A C 1
ATOM 1015 O O . LEU A 1 127 ? 28.842 -0.743 -29.570 1.00 93.25 127 LEU A O 1
ATOM 1019 N N . TYR A 1 128 ? 26.653 -0.395 -29.145 1.00 93.94 128 TYR A N 1
ATOM 1020 C CA . TYR A 1 128 ? 26.323 0.070 -30.493 1.00 93.94 128 TYR A CA 1
ATOM 1021 C C . TYR A 1 128 ? 27.145 1.305 -30.893 1.00 93.94 128 TYR A C 1
ATOM 1023 O O . TYR A 1 128 ? 27.718 1.337 -31.982 1.00 93.94 128 TYR A O 1
ATOM 1031 N N . GLN A 1 129 ? 27.279 2.293 -30.000 1.00 93.31 129 GLN A N 1
ATOM 1032 C CA . GLN A 1 129 ? 28.108 3.486 -30.234 1.00 93.31 129 GLN A CA 1
ATOM 1033 C C . GLN A 1 129 ? 29.590 3.149 -30.451 1.00 93.31 129 GLN A C 1
ATOM 1035 O O . GLN A 1 129 ? 30.279 3.838 -31.200 1.00 93.31 129 GLN A O 1
ATOM 1040 N N . ARG A 1 130 ? 30.080 2.072 -29.828 1.00 94.69 130 ARG A N 1
ATOM 1041 C CA . ARG A 1 130 ? 31.443 1.549 -30.015 1.00 94.69 130 ARG A CA 1
ATOM 1042 C C . ARG A 1 130 ? 31.592 0.661 -31.258 1.00 94.69 130 ARG A C 1
ATOM 1044 O O . ARG A 1 130 ? 32.666 0.111 -31.473 1.00 94.69 130 ARG A O 1
ATOM 1051 N N . GLY A 1 131 ? 30.547 0.515 -32.074 1.00 92.62 131 GLY A N 1
ATOM 1052 C CA . GLY A 1 131 ? 30.557 -0.311 -33.285 1.00 92.62 131 GLY A CA 1
ATOM 1053 C C . GLY A 1 131 ? 30.375 -1.808 -33.024 1.00 92.62 131 GLY A C 1
ATOM 1054 O O . GLY A 1 131 ? 30.649 -2.623 -33.903 1.00 92.62 131 GLY A O 1
ATOM 1055 N N . HIS A 1 132 ? 29.919 -2.185 -31.828 1.00 88.06 132 HIS A N 1
ATOM 1056 C CA . HIS A 1 132 ? 29.664 -3.568 -31.447 1.00 88.06 132 HIS A CA 1
ATOM 1057 C C . HIS A 1 132 ? 28.157 -3.813 -31.276 1.00 88.06 132 HIS A C 1
ATOM 1059 O O . HIS A 1 132 ? 27.509 -3.214 -30.425 1.00 88.06 132 HIS A O 1
ATOM 1065 N N . GLY A 1 133 ? 27.592 -4.748 -32.042 1.00 83.31 133 GLY A N 1
ATOM 1066 C CA . GLY A 1 133 ? 26.191 -5.162 -31.898 1.00 83.31 133 GLY A CA 1
ATOM 1067 C C . GLY A 1 133 ? 25.176 -4.284 -32.639 1.00 83.31 133 GLY A C 1
ATOM 1068 O O . GLY A 1 133 ? 25.518 -3.495 -33.517 1.00 83.31 133 GLY A O 1
ATOM 1069 N N . GLU A 1 134 ? 23.898 -4.482 -32.317 1.00 87.56 134 GLU A N 1
ATOM 1070 C CA . GLU A 1 134 ? 22.765 -3.879 -33.025 1.00 87.56 134 GLU A CA 1
ATOM 1071 C C . GLU A 1 134 ? 22.268 -2.597 -32.354 1.00 87.56 134 GLU A C 1
ATOM 1073 O O . GLU A 1 134 ? 22.280 -2.479 -31.124 1.00 87.56 134 GLU A O 1
ATOM 1078 N N . LYS A 1 135 ? 21.753 -1.666 -33.169 1.00 89.06 135 LYS A N 1
ATOM 1079 C CA . LYS A 1 135 ? 21.081 -0.460 -32.679 1.00 89.06 135 LYS A CA 1
ATOM 1080 C C . LYS A 1 135 ? 19.916 -0.862 -31.760 1.00 89.06 135 LYS A C 1
ATOM 1082 O O . LYS A 1 135 ? 19.063 -1.638 -32.194 1.00 89.06 135 LYS A O 1
ATOM 1087 N N . PRO A 1 136 ? 19.839 -0.341 -30.523 1.00 86.94 136 PRO A N 1
ATOM 1088 C CA . PRO A 1 136 ? 18.695 -0.582 -29.653 1.00 86.94 136 PRO A CA 1
ATOM 1089 C C . PRO A 1 136 ? 17.405 -0.073 -30.297 1.00 86.94 136 PRO A C 1
ATOM 1091 O O . PRO A 1 136 ? 17.408 0.968 -30.956 1.00 86.94 136 PRO A O 1
ATOM 1094 N N . ASP A 1 137 ? 16.309 -0.804 -30.097 1.00 91.38 137 ASP A N 1
ATOM 1095 C CA . ASP A 1 137 ? 14.981 -0.379 -30.534 1.00 91.38 137 ASP A CA 1
ATOM 1096 C C . ASP A 1 137 ? 14.581 0.909 -29.784 1.00 91.38 137 ASP A C 1
ATOM 1098 O O . ASP A 1 137 ? 14.380 0.855 -28.565 1.00 91.38 137 ASP A O 1
ATOM 1102 N N . PRO A 1 138 ? 14.457 2.058 -30.479 1.00 92.56 138 PRO A N 1
ATOM 1103 C CA . PRO A 1 138 ? 14.147 3.330 -29.834 1.00 92.56 138 PRO A CA 1
ATOM 1104 C C . PRO A 1 138 ? 12.792 3.334 -29.126 1.00 92.56 138 PRO A C 1
ATOM 1106 O O . PRO A 1 138 ? 12.644 4.007 -28.107 1.00 92.56 138 PRO A O 1
ATOM 1109 N N . GLN A 1 139 ? 11.807 2.589 -29.641 1.00 93.56 139 GLN A N 1
ATOM 1110 C CA . GLN A 1 139 ? 10.492 2.515 -29.013 1.00 93.56 139 GLN A CA 1
ATOM 1111 C C . GLN A 1 139 ? 10.587 1.748 -27.698 1.00 93.56 139 GLN A C 1
ATOM 1113 O O . GLN A 1 139 ? 10.105 2.223 -26.679 1.00 93.56 139 GLN A O 1
ATOM 1118 N N . ARG A 1 140 ? 11.317 0.628 -27.683 1.00 90.12 140 ARG A N 1
ATOM 111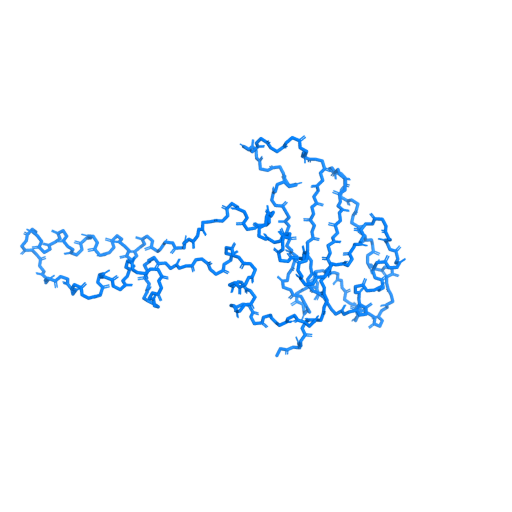9 C CA . ARG A 1 140 ? 11.525 -0.166 -26.467 1.00 90.12 140 ARG A CA 1
ATOM 1120 C C . ARG A 1 140 ? 12.248 0.609 -25.362 1.00 90.12 140 ARG A C 1
ATOM 1122 O O . ARG A 1 140 ? 11.936 0.414 -24.192 1.00 90.12 140 ARG A O 1
ATOM 1129 N N . VAL A 1 141 ? 13.214 1.461 -25.715 1.00 92.81 141 VAL A N 1
ATOM 1130 C CA . VAL A 1 141 ? 13.889 2.343 -24.745 1.00 92.81 141 VAL A CA 1
ATOM 1131 C C . VAL A 1 141 ? 12.915 3.381 -24.199 1.00 92.81 141 VAL A C 1
ATOM 1133 O O . VAL A 1 141 ? 12.828 3.555 -22.988 1.00 92.81 141 VAL A O 1
ATOM 1136 N N . LYS A 1 142 ? 12.143 4.028 -25.080 1.00 93.62 142 LYS A N 1
ATOM 1137 C CA . LYS A 1 142 ? 11.120 4.997 -24.679 1.00 93.62 142 LYS A CA 1
ATOM 1138 C C . LYS A 1 142 ? 10.091 4.372 -23.733 1.00 93.62 142 LYS A C 1
ATOM 1140 O O . LYS A 1 142 ? 9.805 4.953 -22.696 1.00 93.62 142 LYS A O 1
ATOM 1145 N N . ASP A 1 143 ? 9.602 3.181 -24.061 1.00 94.19 143 ASP A N 1
ATOM 1146 C CA . ASP A 1 143 ? 8.623 2.447 -23.260 1.00 94.19 143 ASP A CA 1
ATOM 1147 C C . ASP A 1 143 ? 9.174 2.061 -21.879 1.00 94.19 143 ASP A C 1
ATOM 1149 O O . ASP A 1 143 ? 8.430 2.039 -20.910 1.00 94.19 143 ASP A O 1
ATOM 1153 N N . ALA A 1 144 ? 10.470 1.748 -21.763 1.00 93.31 144 ALA A N 1
ATOM 1154 C CA . ALA A 1 144 ? 11.101 1.418 -20.480 1.00 93.31 144 ALA A CA 1
ATOM 1155 C C . ALA A 1 144 ? 11.337 2.649 -19.582 1.00 93.31 144 ALA A C 1
ATOM 1157 O O . ALA A 1 144 ? 11.536 2.505 -18.377 1.00 93.31 144 ALA A O 1
ATOM 1158 N N . LEU A 1 145 ? 11.350 3.852 -20.159 1.00 92.81 145 LEU A N 1
ATOM 1159 C CA . LEU A 1 145 ? 11.520 5.117 -19.439 1.00 92.81 145 LEU A CA 1
ATOM 1160 C C . LEU A 1 145 ? 10.188 5.816 -19.137 1.00 92.81 145 LEU A C 1
ATOM 1162 O O . LEU A 1 145 ? 10.191 6.817 -18.427 1.00 92.81 145 LEU A O 1
ATOM 1166 N N . ASP A 1 146 ? 9.076 5.324 -19.685 1.00 94.00 146 ASP A N 1
ATOM 1167 C CA . ASP A 1 146 ? 7.736 5.859 -19.462 1.00 94.00 146 ASP A CA 1
ATOM 1168 C C . ASP A 1 146 ? 7.091 5.193 -18.227 1.00 94.00 146 ASP A C 1
ATOM 1170 O O . ASP A 1 146 ? 6.727 4.017 -18.301 1.00 94.00 146 ASP A O 1
ATOM 1174 N N . PRO A 1 147 ? 6.889 5.922 -17.108 1.00 92.62 147 PRO A N 1
ATOM 1175 C CA . PRO A 1 147 ? 6.333 5.363 -15.873 1.00 92.62 147 PRO A CA 1
ATOM 1176 C C . PRO A 1 147 ? 4.898 4.837 -15.997 1.00 92.62 147 PRO A C 1
ATOM 1178 O O . PRO A 1 147 ? 4.436 4.107 -15.112 1.00 92.62 147 PRO A O 1
ATOM 1181 N N . ASP A 1 148 ? 4.178 5.259 -17.041 1.00 90.75 148 ASP A N 1
ATOM 1182 C CA . ASP A 1 148 ? 2.810 4.848 -17.346 1.00 90.75 148 ASP A CA 1
ATOM 1183 C C . ASP A 1 148 ? 2.747 3.647 -18.300 1.00 90.75 148 ASP A C 1
ATOM 1185 O O . ASP A 1 148 ? 1.687 3.029 -18.453 1.00 90.75 148 ASP A O 1
ATOM 1189 N N . HIS A 1 149 ? 3.868 3.274 -18.919 1.00 92.75 149 HIS A N 1
ATOM 1190 C CA . HIS A 1 149 ? 3.929 2.117 -19.795 1.00 92.75 149 HIS A CA 1
ATOM 1191 C C . HIS A 1 149 ? 4.113 0.823 -18.978 1.00 92.75 149 HIS A C 1
ATOM 1193 O O . HIS A 1 149 ? 4.880 0.787 -18.017 1.00 92.75 149 HIS A O 1
ATOM 1199 N N . PRO A 1 150 ? 3.476 -0.304 -19.353 1.00 88.25 150 PRO A N 1
ATOM 1200 C CA . PRO A 1 150 ? 3.636 -1.582 -18.646 1.00 88.25 150 PRO A CA 1
ATOM 1201 C C . PRO A 1 150 ? 5.024 -2.231 -18.806 1.00 88.25 150 PRO A C 1
ATOM 1203 O O . PRO A 1 150 ? 5.252 -3.325 -18.284 1.00 88.25 150 PRO A O 1
ATOM 1206 N N . SER A 1 151 ? 5.938 -1.605 -19.552 1.00 91.31 151 SER A N 1
ATOM 1207 C CA . SER A 1 151 ? 7.278 -2.147 -19.780 1.00 91.31 151 SER A CA 1
ATOM 1208 C C . SER A 1 151 ? 8.103 -2.074 -18.494 1.00 91.31 151 SER A C 1
ATOM 1210 O O . SER A 1 151 ? 7.937 -1.152 -17.699 1.00 91.31 151 SER A O 1
ATOM 1212 N N . PRO A 1 152 ? 9.004 -3.040 -18.256 1.00 90.38 152 PRO A N 1
ATOM 1213 C CA . PRO A 1 152 ? 9.924 -2.950 -17.134 1.00 90.38 152 PRO A CA 1
ATOM 1214 C C . PRO A 1 152 ? 10.947 -1.828 -17.376 1.00 90.38 152 PRO A C 1
ATOM 1216 O O . PRO A 1 152 ? 11.302 -1.543 -18.521 1.00 90.38 152 PRO A O 1
ATOM 1219 N N . GLY A 1 153 ? 11.424 -1.214 -16.295 1.00 93.69 153 GLY A N 1
ATOM 1220 C CA . GLY A 1 153 ? 12.230 0.005 -16.320 1.00 93.69 153 GLY A CA 1
ATOM 1221 C C . GLY A 1 153 ? 11.761 0.942 -15.212 1.00 93.69 153 GLY A C 1
ATOM 1222 O O . GLY A 1 153 ? 11.831 0.573 -14.043 1.00 93.69 153 GLY A O 1
ATOM 1223 N N . VAL A 1 154 ? 11.248 2.117 -15.553 1.00 95.00 154 VAL A N 1
ATOM 1224 C CA . VAL A 1 154 ? 10.607 3.025 -14.592 1.00 95.00 154 VAL A CA 1
ATOM 1225 C C . VAL A 1 154 ? 9.108 2.743 -14.557 1.00 95.00 154 VAL A C 1
ATOM 1227 O O . VAL A 1 154 ? 8.474 2.685 -15.602 1.00 95.00 154 VAL A O 1
ATOM 1230 N N . ARG A 1 155 ? 8.523 2.560 -13.369 1.00 93.00 155 ARG A N 1
ATOM 1231 C CA . ARG A 1 155 ? 7.072 2.365 -13.209 1.00 93.00 155 ARG A CA 1
ATOM 1232 C C . ARG A 1 155 ? 6.536 3.201 -12.068 1.00 93.00 155 ARG A C 1
ATOM 1234 O O . ARG A 1 155 ? 7.204 3.339 -11.051 1.00 93.00 155 ARG A O 1
ATOM 1241 N N . LYS A 1 156 ? 5.294 3.674 -12.168 1.00 92.44 156 LYS A N 1
ATOM 1242 C CA . LYS A 1 156 ? 4.594 4.250 -11.009 1.00 92.44 156 LYS A CA 1
ATOM 1243 C C . LYS A 1 156 ? 4.576 3.255 -9.849 1.00 92.44 156 LYS A C 1
ATOM 1245 O O . LYS A 1 156 ? 4.117 2.126 -10.008 1.00 92.44 156 LYS A O 1
ATOM 1250 N N . ASN A 1 157 ? 5.020 3.694 -8.674 1.00 92.25 157 ASN A N 1
ATOM 1251 C CA . ASN A 1 157 ? 5.020 2.866 -7.477 1.00 92.25 157 ASN A CA 1
ATOM 1252 C C . ASN A 1 157 ? 3.563 2.596 -7.050 1.00 92.25 157 ASN A C 1
ATOM 1254 O O . ASN A 1 157 ? 2.841 3.547 -6.702 1.00 92.25 157 ASN A O 1
ATOM 1258 N N . PRO A 1 158 ? 3.101 1.331 -7.056 1.00 89.94 158 PRO A N 1
ATOM 1259 C CA . PRO A 1 158 ? 1.730 1.001 -6.686 1.00 89.94 158 PRO A CA 1
ATOM 1260 C C . PRO A 1 158 ? 1.462 1.277 -5.205 1.00 89.94 158 PRO A C 1
ATOM 1262 O O . PRO A 1 158 ? 0.325 1.515 -4.825 1.00 89.94 158 PRO A O 1
ATOM 1265 N N . ARG A 1 159 ? 2.495 1.321 -4.358 1.00 90.88 159 ARG A N 1
ATOM 1266 C CA . ARG A 1 159 ? 2.378 1.549 -2.912 1.00 90.88 159 ARG A CA 1
ATOM 1267 C C . ARG A 1 159 ? 2.404 3.023 -2.513 1.00 90.88 159 ARG A C 1
ATOM 1269 O O . ARG A 1 159 ? 2.186 3.325 -1.346 1.00 90.88 159 ARG A O 1
ATOM 1276 N N . LYS A 1 160 ? 2.668 3.946 -3.445 1.00 92.75 160 LYS A N 1
ATOM 1277 C CA . LYS A 1 160 ? 2.845 5.373 -3.122 1.00 92.75 160 LYS A CA 1
ATOM 1278 C C . LYS A 1 160 ? 1.583 6.054 -2.596 1.00 92.75 160 LYS A C 1
ATOM 1280 O O . LYS A 1 160 ? 1.671 6.978 -1.798 1.00 92.75 160 LYS A O 1
ATOM 1285 N N . THR A 1 161 ? 0.416 5.629 -3.065 1.00 92.69 161 THR A N 1
ATOM 1286 C CA . THR A 1 161 ? -0.867 6.193 -2.632 1.00 92.69 161 THR A CA 1
ATOM 1287 C C . THR A 1 161 ? -1.842 5.073 -2.350 1.00 92.69 161 THR A C 1
ATOM 1289 O O . THR A 1 161 ? -1.779 4.015 -2.984 1.00 92.69 161 THR A O 1
ATOM 1292 N N . TRP A 1 162 ? -2.785 5.318 -1.450 1.00 90.75 162 TRP A N 1
ATOM 1293 C CA . TRP A 1 162 ? -3.845 4.374 -1.147 1.00 90.75 162 TRP A CA 1
ATOM 1294 C C . TRP A 1 162 ? -4.655 4.019 -2.397 1.00 90.75 162 TRP A C 1
ATOM 1296 O O . TRP A 1 162 ? -4.970 2.849 -2.613 1.00 90.75 162 TRP A O 1
ATOM 1306 N N . ALA A 1 163 ? -4.957 5.004 -3.246 1.00 90.31 163 ALA A N 1
ATOM 1307 C CA . ALA A 1 163 ? -5.706 4.793 -4.481 1.00 90.31 163 ALA A CA 1
ATOM 1308 C C . ALA A 1 163 ? -5.021 3.775 -5.410 1.00 90.31 163 ALA A C 1
ATOM 1310 O O . ALA A 1 163 ? -5.678 2.873 -5.921 1.00 90.31 163 ALA A O 1
ATOM 1311 N N . ARG A 1 164 ? -3.695 3.862 -5.581 1.00 90.19 164 ARG A N 1
ATOM 1312 C CA . ARG A 1 164 ? -2.935 2.893 -6.391 1.00 90.19 164 ARG A CA 1
ATOM 1313 C C . ARG A 1 164 ? -2.824 1.540 -5.693 1.00 90.19 164 ARG A C 1
ATOM 1315 O O . ARG A 1 164 ? -3.084 0.508 -6.307 1.00 90.19 164 ARG A O 1
ATOM 1322 N N . PHE A 1 165 ? -2.498 1.554 -4.404 1.00 89.31 165 PHE A N 1
ATOM 1323 C CA . PHE A 1 165 ? -2.246 0.337 -3.639 1.00 89.31 165 PHE A CA 1
ATOM 1324 C C . PHE A 1 165 ? -3.501 -0.518 -3.506 1.00 89.31 165 PHE A C 1
ATOM 1326 O O . PHE A 1 165 ? -3.439 -1.734 -3.634 1.00 89.31 165 PHE A O 1
ATOM 1333 N N . SER A 1 166 ? -4.648 0.113 -3.259 1.00 86.12 166 SER A N 1
ATOM 1334 C CA . SER A 1 166 ? -5.919 -0.595 -3.117 1.00 86.12 166 SER A CA 1
ATOM 1335 C C . SER A 1 166 ? -6.330 -1.304 -4.404 1.00 86.12 166 SER A C 1
ATOM 1337 O O . SER A 1 166 ? -6.788 -2.439 -4.330 1.00 86.12 166 SER A O 1
ATOM 1339 N N . VAL A 1 167 ? -6.099 -0.704 -5.574 1.00 85.81 167 VAL A N 1
ATOM 1340 C CA . VAL A 1 167 ? -6.347 -1.362 -6.865 1.00 85.81 167 VAL A CA 1
ATOM 1341 C C . VAL A 1 167 ? -5.423 -2.566 -7.054 1.00 85.81 167 VAL A C 1
ATOM 1343 O O . VAL A 1 167 ? -5.908 -3.661 -7.332 1.00 85.81 167 VAL A O 1
ATOM 1346 N N . ASP A 1 168 ? -4.116 -2.388 -6.851 1.00 83.62 168 ASP A N 1
ATOM 1347 C CA . ASP A 1 168 ? -3.112 -3.453 -7.008 1.00 83.62 168 ASP A CA 1
ATOM 1348 C C . ASP A 1 168 ? -3.358 -4.631 -6.048 1.00 83.62 168 ASP A C 1
ATOM 1350 O O . ASP A 1 168 ? -3.326 -5.798 -6.434 1.00 83.62 168 ASP A O 1
ATOM 1354 N N . ALA A 1 169 ? -3.714 -4.324 -4.800 1.00 80.62 169 ALA A N 1
ATOM 1355 C CA . ALA A 1 169 ? -4.011 -5.313 -3.773 1.00 80.62 169 ALA A CA 1
ATOM 1356 C C . ALA A 1 169 ? -5.436 -5.904 -3.862 1.00 80.62 169 ALA A C 1
ATOM 1358 O O . ALA A 1 169 ? -5.801 -6.736 -3.026 1.00 80.62 169 ALA A O 1
ATOM 1359 N N . GLY A 1 170 ? -6.262 -5.489 -4.833 1.00 78.06 170 GLY A N 1
ATOM 1360 C CA . GLY A 1 170 ? -7.641 -5.971 -4.994 1.00 78.06 170 GLY A CA 1
ATOM 1361 C C . GLY A 1 170 ? -8.556 -5.619 -3.814 1.00 78.06 170 GLY A C 1
ATOM 1362 O O . GLY A 1 170 ? -9.381 -6.428 -3.383 1.00 78.06 170 GLY A O 1
ATOM 1363 N N . VAL A 1 171 ? -8.368 -4.428 -3.251 1.00 75.94 171 VAL A N 1
ATOM 1364 C CA . VAL A 1 171 ? -9.060 -3.906 -2.073 1.00 75.94 171 VAL A CA 1
ATOM 1365 C C . VAL A 1 171 ? -10.206 -3.013 -2.504 1.00 75.94 171 VAL A C 1
ATOM 1367 O O . VAL A 1 171 ? -10.002 -1.904 -2.989 1.00 75.94 171 VAL A O 1
ATOM 1370 N N . GLU A 1 172 ? -11.421 -3.451 -2.211 1.00 68.56 172 GLU A N 1
ATOM 1371 C CA . GLU A 1 172 ? -12.603 -2.603 -2.299 1.00 68.56 172 GLU A CA 1
ATOM 1372 C C . GLU A 1 172 ? -13.018 -2.159 -0.906 1.00 68.56 172 GLU A C 1
ATOM 1374 O O . GLU A 1 172 ? -13.096 -2.967 0.020 1.00 68.56 172 GLU A O 1
ATOM 1379 N N . LEU A 1 173 ? -13.286 -0.866 -0.765 1.00 64.06 173 LEU A N 1
ATOM 1380 C CA . LEU A 1 173 ? -13.751 -0.272 0.476 1.00 64.06 173 LEU A CA 1
ATOM 1381 C C . LEU A 1 173 ? -15.189 0.172 0.293 1.00 64.06 173 LEU A C 1
ATOM 1383 O O . LEU A 1 173 ? -15.487 0.938 -0.621 1.00 64.06 173 LEU A O 1
ATOM 1387 N N . THR A 1 174 ? -16.048 -0.298 1.184 1.00 56.38 174 THR A N 1
ATOM 1388 C CA . THR A 1 174 ? -17.452 0.113 1.285 1.00 56.38 174 THR A CA 1
ATOM 1389 C C . THR A 1 174 ? -17.650 1.111 2.408 1.00 56.38 174 THR A C 1
ATOM 1391 O O . THR A 1 174 ? -17.037 0.891 3.478 1.00 56.38 174 THR A O 1
#

Radius of gyration: 21.76 Å; chains: 1; bounding box: 49×34×59 Å